Protein AF-S3IUV9-F1 (afdb_monomer)

Radius of gyration: 15.78 Å; Cα contacts (8 Å, |Δi|>4): 102; chains: 1; bounding box: 31×30×44 Å

Structure (mmCIF, N/CA/C/O backbone):
data_AF-S3IUV9-F1
#
_entry.id   AF-S3IUV9-F1
#
loop_
_atom_site.group_PDB
_atom_site.id
_atom_site.type_symbol
_atom_site.label_atom_id
_atom_site.label_alt_id
_atom_site.label_comp_id
_atom_site.label_asym_id
_atom_site.label_entity_id
_atom_site.label_seq_id
_atom_site.pdbx_PDB_ins_code
_atom_site.Cartn_x
_atom_site.Cartn_y
_atom_site.Cartn_z
_atom_site.occupancy
_atom_site.B_iso_or_equiv
_atom_site.auth_seq_id
_atom_site.auth_comp_id
_atom_site.auth_asym_id
_atom_site.auth_atom_id
_atom_site.pdbx_PDB_model_num
ATOM 1 N N . MET A 1 1 ? 5.759 -16.183 2.020 1.00 50.44 1 MET A N 1
ATOM 2 C CA . MET A 1 1 ? 4.918 -14.985 2.239 1.00 50.44 1 MET A CA 1
ATOM 3 C C . MET A 1 1 ? 5.624 -14.114 3.257 1.00 50.44 1 MET A C 1
ATOM 5 O O . MET A 1 1 ? 5.944 -14.618 4.326 1.00 50.44 1 MET A O 1
ATOM 9 N N . ILE A 1 2 ? 5.945 -12.868 2.911 1.00 54.38 2 ILE A N 1
ATOM 10 C CA . ILE A 1 2 ? 6.595 -11.943 3.844 1.00 54.38 2 ILE A CA 1
ATOM 11 C C . ILE A 1 2 ? 5.489 -11.246 4.635 1.00 54.38 2 ILE A C 1
ATOM 13 O O . ILE A 1 2 ? 4.633 -10.576 4.058 1.00 54.38 2 ILE A O 1
ATOM 17 N N . SER A 1 3 ? 5.501 -11.451 5.947 1.00 55.06 3 SER A N 1
ATOM 18 C CA . SER A 1 3 ? 4.550 -10.872 6.891 1.00 55.06 3 SER A CA 1
ATOM 19 C C . SER A 1 3 ? 5.179 -9.648 7.539 1.00 55.06 3 SER A C 1
ATOM 21 O O . SER A 1 3 ? 6.128 -9.785 8.310 1.00 55.06 3 SER A O 1
ATOM 23 N N . LEU A 1 4 ? 4.672 -8.451 7.239 1.00 61.16 4 LEU A N 1
ATOM 24 C CA . LEU A 1 4 ? 5.111 -7.243 7.937 1.00 61.16 4 LEU A CA 1
ATOM 25 C C . LEU A 1 4 ? 4.284 -7.076 9.213 1.00 61.16 4 LEU A C 1
ATOM 27 O O . LEU A 1 4 ? 3.064 -6.946 9.141 1.00 61.16 4 LEU A O 1
ATOM 31 N N . VAL A 1 5 ? 4.950 -7.080 10.370 1.00 60.03 5 VAL A N 1
ATOM 32 C CA . VAL A 1 5 ? 4.321 -6.804 11.666 1.00 60.03 5 VAL A CA 1
ATOM 33 C C . VAL A 1 5 ? 4.425 -5.311 11.938 1.00 60.03 5 VAL A C 1
ATOM 35 O O . VAL A 1 5 ? 5.468 -4.819 12.365 1.00 60.03 5 VAL A O 1
ATOM 38 N N . LEU A 1 6 ? 3.342 -4.580 11.692 1.00 59.72 6 LEU A N 1
ATOM 39 C CA . LEU A 1 6 ? 3.279 -3.162 12.032 1.00 59.72 6 LEU A CA 1
ATOM 40 C C . LEU A 1 6 ? 2.711 -2.996 13.433 1.00 59.72 6 LEU A C 1
ATOM 42 O O . LEU A 1 6 ? 1.614 -3.469 13.715 1.00 59.72 6 LEU A O 1
ATOM 46 N N . ARG A 1 7 ? 3.476 -2.329 14.302 1.00 57.41 7 ARG A N 1
ATOM 47 C CA . ARG A 1 7 ? 3.006 -1.865 15.608 1.00 57.41 7 ARG A CA 1
ATOM 48 C C . ARG A 1 7 ? 2.416 -0.476 15.417 1.00 57.41 7 ARG A C 1
ATOM 50 O O . ARG A 1 7 ? 3.168 0.469 15.197 1.00 57.41 7 ARG A O 1
ATOM 57 N N . THR A 1 8 ? 1.096 -0.352 15.475 1.00 57.16 8 THR A N 1
ATOM 58 C CA . THR A 1 8 ? 0.444 0.961 15.490 1.00 57.16 8 THR A CA 1
ATOM 59 C C . THR A 1 8 ? 0.172 1.363 16.937 1.00 57.16 8 THR A C 1
ATOM 61 O O . THR A 1 8 ? -0.498 0.651 17.683 1.00 57.16 8 THR A O 1
ATOM 64 N N . GLU A 1 9 ? 0.727 2.500 17.361 1.00 58.97 9 GLU A N 1
ATOM 65 C CA . GLU A 1 9 ? 0.351 3.162 18.612 1.00 58.97 9 GLU A CA 1
ATOM 66 C C . GLU A 1 9 ? -0.768 4.160 18.280 1.00 58.97 9 GLU A C 1
ATOM 68 O O . GLU A 1 9 ? -0.520 5.321 17.958 1.00 58.97 9 GLU A O 1
ATOM 73 N N . LYS A 1 10 ? -2.022 3.688 18.274 1.00 58.25 10 LYS A N 1
ATOM 74 C CA . LYS A 1 10 ? -3.193 4.542 18.020 1.00 58.25 10 LYS A CA 1
ATOM 75 C C . LYS A 1 10 ? -3.440 5.433 19.242 1.00 58.25 10 LYS A C 1
ATOM 77 O O . LYS A 1 10 ? -4.000 4.983 20.236 1.00 58.25 10 LYS A O 1
ATOM 82 N N . ASN A 1 11 ? -3.033 6.698 19.169 1.00 55.69 11 ASN A N 1
ATOM 83 C CA . ASN A 1 11 ? -3.395 7.711 20.161 1.00 55.69 11 ASN A CA 1
ATOM 84 C C . ASN A 1 11 ? -4.712 8.380 19.732 1.00 55.69 11 ASN A C 1
ATOM 86 O O . ASN A 1 11 ? -4.716 9.371 19.005 1.00 55.69 11 ASN A O 1
ATOM 90 N N . ILE A 1 12 ? -5.840 7.770 20.100 1.00 54.97 12 ILE A N 1
ATOM 91 C CA . ILE A 1 12 ? -7.180 8.278 19.788 1.00 54.97 12 ILE A CA 1
ATOM 92 C C . ILE A 1 12 ? -7.762 8.894 21.060 1.00 54.97 12 ILE A C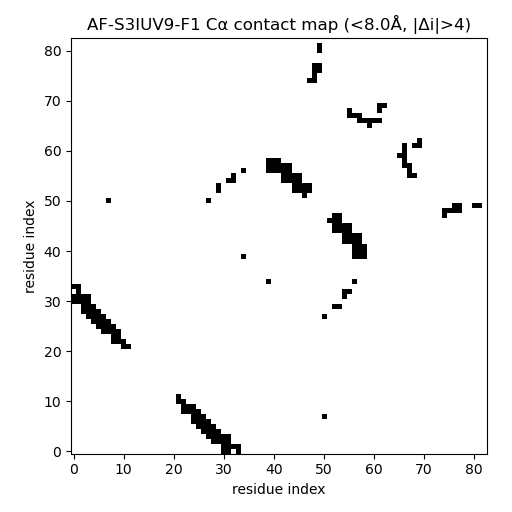 1
ATOM 94 O O . ILE A 1 12 ? -8.090 8.154 21.977 1.00 54.97 12 ILE A O 1
ATOM 98 N N . THR A 1 13 ? -7.961 10.216 21.103 1.00 51.44 13 THR A N 1
ATOM 99 C CA . THR A 1 13 ? -9.310 10.801 21.286 1.00 51.44 13 THR A CA 1
ATOM 100 C C . THR A 1 13 ? -9.324 12.337 21.387 1.00 51.44 13 THR A C 1
ATOM 102 O O . THR A 1 13 ? -8.489 12.938 22.067 1.00 51.44 13 THR A O 1
ATOM 105 N N . PRO A 1 14 ? -10.364 12.984 20.821 1.00 52.12 14 PRO A N 1
ATOM 106 C CA . PRO A 1 14 ? -10.781 14.328 21.188 1.00 52.12 14 PRO A CA 1
ATOM 107 C C . PRO A 1 14 ? -11.585 14.266 22.500 1.00 52.12 14 PRO A C 1
ATOM 109 O O . PRO A 1 14 ? -12.769 13.943 22.516 1.00 52.12 14 PRO A O 1
ATOM 112 N N . GLY A 1 15 ? -10.909 14.579 23.610 1.00 55.62 15 GLY A N 1
ATOM 113 C CA . GLY A 1 15 ? -11.526 14.923 24.893 1.00 55.62 15 GLY A CA 1
ATOM 114 C C . GLY A 1 15 ? -11.857 13.762 25.841 1.00 55.62 15 GLY A C 1
ATOM 115 O O . GLY A 1 15 ? -13.021 13.402 25.962 1.00 55.62 15 GLY A O 1
ATOM 116 N N . LYS A 1 16 ? -10.871 13.271 26.615 1.00 50.44 16 LYS A N 1
ATOM 117 C CA . LYS A 1 16 ? -10.898 13.138 28.100 1.00 50.44 16 LYS A CA 1
ATOM 118 C C . LYS A 1 16 ? -9.841 12.146 28.631 1.00 50.44 16 LYS A C 1
ATOM 120 O O . LYS A 1 16 ? -9.815 10.988 28.250 1.00 50.44 16 LYS A O 1
ATOM 125 N N . LYS A 1 17 ? -9.057 12.667 29.588 1.00 54.44 17 LYS A N 1
ATOM 126 C CA . LYS A 1 17 ? -8.484 12.087 30.826 1.00 54.44 17 LYS A CA 1
ATOM 127 C C . LYS A 1 17 ? -7.957 10.633 30.779 1.00 54.44 17 LYS A C 1
ATOM 129 O O . LYS A 1 17 ? -8.729 9.689 30.689 1.00 54.44 17 LYS A O 1
ATOM 134 N N . ASN A 1 18 ? -6.647 10.514 31.029 1.00 53.47 18 ASN A N 1
ATOM 135 C CA . ASN A 1 18 ? -5.790 9.316 31.114 1.00 53.47 18 ASN A CA 1
ATOM 136 C C . ASN A 1 18 ? -5.317 8.763 29.760 1.00 53.47 18 ASN A C 1
ATOM 138 O O . ASN A 1 18 ? -5.960 7.922 29.135 1.00 53.47 18 ASN A O 1
ATOM 142 N N . ILE A 1 19 ? -4.147 9.260 29.351 1.00 58.00 19 ILE A N 1
ATOM 143 C CA . ILE A 1 19 ? -3.430 8.942 28.107 1.00 58.00 19 ILE A CA 1
ATOM 144 C C . ILE A 1 19 ? -2.861 7.511 28.158 1.00 58.00 19 ILE A C 1
ATOM 146 O O . ILE A 1 19 ? -2.837 6.813 27.147 1.00 58.00 19 ILE A O 1
ATOM 150 N N . ASP A 1 20 ? -2.488 7.029 29.347 1.00 57.50 20 ASP A N 1
ATOM 151 C CA . ASP A 1 20 ? -1.811 5.737 29.517 1.00 57.50 20 ASP A CA 1
ATOM 152 C C . ASP A 1 20 ? -2.738 4.525 29.337 1.00 57.50 20 ASP A C 1
ATOM 154 O O . ASP A 1 20 ? -2.332 3.503 28.789 1.00 57.50 20 ASP A O 1
ATOM 158 N N . ALA A 1 21 ? -4.015 4.639 29.720 1.00 54.81 21 ALA A N 1
ATOM 159 C CA . ALA A 1 21 ? -4.989 3.544 29.616 1.00 54.81 21 ALA A CA 1
ATOM 160 C C . ALA A 1 21 ? -5.433 3.242 28.168 1.00 54.81 21 ALA A C 1
ATOM 162 O O . ALA A 1 21 ? -6.111 2.245 27.911 1.00 54.81 21 ALA A O 1
ATOM 163 N N . GLN A 1 22 ? -5.074 4.112 27.221 1.00 55.31 22 GLN A N 1
ATOM 164 C CA . GLN A 1 22 ? -5.516 4.054 25.825 1.00 55.31 22 GLN A CA 1
ATOM 165 C C . GLN A 1 22 ? -4.385 3.660 24.866 1.00 55.31 22 GLN A C 1
ATOM 167 O O . GLN A 1 22 ? -4.623 3.462 23.675 1.00 55.31 22 GLN A O 1
ATOM 172 N N . LYS A 1 23 ? -3.168 3.461 25.390 1.00 57.47 23 LYS A N 1
ATOM 173 C CA . LYS A 1 23 ? -2.021 2.954 24.641 1.00 57.47 23 LYS A CA 1
ATOM 174 C C . LYS A 1 23 ? -2.199 1.460 24.366 1.00 57.47 23 LYS A C 1
ATOM 176 O O . LYS A 1 23 ? -1.780 0.607 25.144 1.00 57.47 23 LYS A O 1
ATOM 181 N N . ARG A 1 24 ? -2.857 1.126 23.257 1.00 59.75 24 ARG A N 1
ATOM 182 C CA . ARG A 1 24 ? -2.975 -0.260 22.786 1.00 59.75 24 ARG A CA 1
ATOM 183 C C . ARG A 1 24 ? -1.920 -0.532 21.729 1.00 59.75 24 ARG A C 1
ATOM 185 O O . ARG A 1 24 ? -1.808 0.205 20.757 1.00 59.75 24 ARG A O 1
ATOM 192 N N . GLN A 1 25 ? -1.176 -1.615 21.915 1.00 64.31 25 GLN A N 1
ATOM 193 C CA . GLN A 1 25 ? -0.276 -2.126 20.897 1.00 64.31 25 GLN A CA 1
ATOM 194 C C . GLN A 1 25 ? -1.070 -3.069 19.993 1.00 64.31 25 GLN A C 1
ATOM 196 O O . GLN A 1 25 ? -1.454 -4.159 20.417 1.00 64.31 25 GLN A O 1
ATOM 201 N N . HIS A 1 26 ? -1.344 -2.644 18.762 1.00 67.06 26 HIS A N 1
ATOM 202 C CA . HIS A 1 26 ? -1.929 -3.517 17.750 1.00 67.06 26 HIS A CA 1
ATOM 203 C C . HIS A 1 26 ? -0.833 -4.006 16.807 1.00 67.06 26 HIS A C 1
ATOM 205 O O . HIS A 1 26 ? 0.002 -3.221 16.360 1.00 67.06 26 HIS A O 1
ATOM 211 N N . SER A 1 27 ? -0.828 -5.308 16.530 1.00 71.25 27 SER A N 1
ATOM 212 C CA . SER A 1 27 ? 0.009 -5.916 15.503 1.00 71.25 27 SER A CA 1
ATOM 213 C C . SER A 1 27 ? -0.879 -6.601 14.482 1.00 71.25 27 SER A C 1
ATOM 215 O O . SER A 1 27 ? -1.622 -7.518 14.833 1.00 71.25 27 SER A O 1
ATOM 217 N N . LYS A 1 28 ? -0.759 -6.194 13.222 1.00 72.62 28 LYS A N 1
ATOM 218 C CA . LYS A 1 28 ? -1.435 -6.846 12.103 1.00 72.62 28 LYS A CA 1
ATOM 219 C C . LYS A 1 28 ? -0.392 -7.441 11.175 1.00 72.62 28 LYS A C 1
ATOM 221 O O . LYS A 1 28 ? 0.595 -6.784 10.854 1.00 72.62 28 LYS A O 1
ATOM 226 N N . THR A 1 29 ? -0.612 -8.687 10.773 1.00 75.81 29 THR A N 1
ATOM 227 C CA . THR A 1 29 ? 0.163 -9.315 9.705 1.00 75.81 29 THR A CA 1
ATOM 228 C C . THR A 1 29 ? -0.485 -8.942 8.388 1.00 75.81 29 THR A C 1
ATOM 230 O O . THR A 1 29 ? -1.649 -9.268 8.165 1.00 75.81 29 THR A O 1
ATOM 233 N N . VAL A 1 30 ? 0.258 -8.256 7.525 1.00 76.62 30 VAL A N 1
ATOM 234 C CA . VAL A 1 30 ? -0.210 -7.918 6.179 1.00 76.62 30 VAL A CA 1
ATOM 235 C C . VAL A 1 30 ? 0.626 -8.645 5.129 1.00 76.62 30 VAL A C 1
ATOM 237 O O . VAL A 1 30 ? 1.850 -8.729 5.286 1.00 76.62 30 VAL A O 1
ATOM 240 N N . PRO A 1 31 ? -0.006 -9.187 4.071 1.00 76.50 31 PRO A N 1
ATOM 241 C CA . PRO A 1 31 ? 0.726 -9.789 2.972 1.00 76.50 31 PRO A CA 1
ATOM 242 C C . PRO A 1 31 ? 1.465 -8.693 2.203 1.00 76.50 31 PRO A C 1
ATOM 244 O O . PRO A 1 31 ? 0.855 -7.747 1.700 1.00 76.50 31 PRO A O 1
ATOM 247 N N . VAL A 1 32 ? 2.786 -8.823 2.107 1.00 79.62 32 VAL A N 1
ATOM 248 C CA . VAL A 1 32 ? 3.601 -7.950 1.259 1.00 79.62 32 VAL A CA 1
ATOM 249 C C . VAL A 1 32 ? 3.743 -8.604 -0.118 1.00 79.62 32 VAL A C 1
ATOM 251 O O . VAL A 1 32 ? 4.108 -9.783 -0.180 1.00 79.62 32 VAL A O 1
ATOM 254 N N . PRO A 1 33 ? 3.455 -7.883 -1.219 1.00 77.62 33 PRO A N 1
ATOM 255 C CA . PRO A 1 33 ? 3.699 -8.394 -2.562 1.00 77.62 33 PRO A CA 1
ATOM 256 C C . PRO A 1 33 ? 5.175 -8.743 -2.756 1.00 77.62 33 PRO A C 1
ATOM 258 O O . PRO A 1 33 ? 6.055 -8.047 -2.247 1.0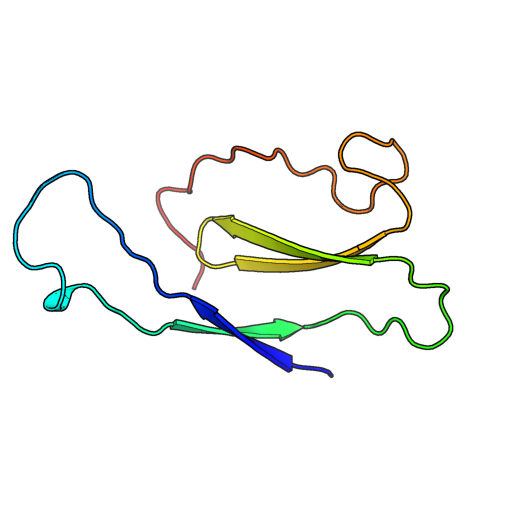0 77.62 33 PRO A O 1
ATOM 261 N N . ASP A 1 34 ? 5.446 -9.813 -3.498 1.00 79.69 34 ASP A N 1
ATOM 262 C CA . ASP A 1 34 ? 6.815 -10.169 -3.847 1.00 79.69 34 ASP A CA 1
ATOM 263 C C . ASP A 1 34 ? 7.315 -9.248 -4.965 1.00 79.69 34 ASP A C 1
ATOM 26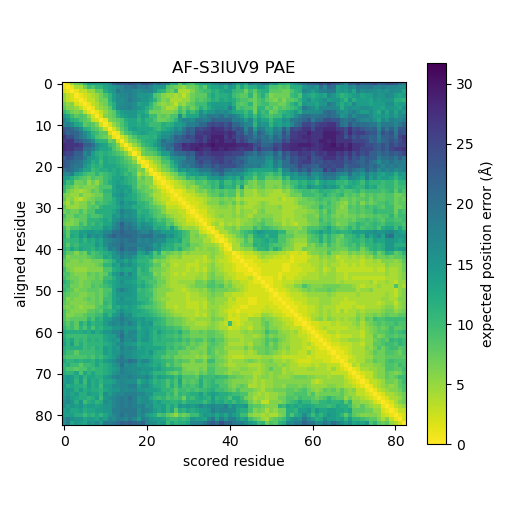5 O O . ASP A 1 34 ? 6.818 -9.275 -6.093 1.00 79.69 34 ASP A O 1
ATOM 269 N N . TYR A 1 35 ? 8.279 -8.395 -4.628 1.00 77.12 35 TYR A N 1
ATOM 270 C CA . TYR A 1 35 ? 8.908 -7.474 -5.570 1.00 77.12 35 TYR A CA 1
ATOM 271 C C . TYR A 1 35 ? 10.215 -8.027 -6.156 1.00 77.12 35 TYR A C 1
ATOM 273 O O . TYR A 1 35 ? 10.909 -7.319 -6.889 1.00 77.12 35 TYR A O 1
ATOM 281 N N . THR A 1 36 ? 10.567 -9.281 -5.854 1.00 76.50 36 THR A N 1
ATOM 282 C CA . THR A 1 36 ? 11.774 -9.928 -6.380 1.00 76.50 36 THR A CA 1
ATOM 283 C C . THR A 1 36 ? 11.727 -9.958 -7.911 1.00 76.50 36 THR A C 1
ATOM 285 O O . THR A 1 36 ? 10.747 -10.392 -8.509 1.00 76.50 36 THR A O 1
ATOM 288 N N . GLY A 1 37 ? 12.780 -9.456 -8.563 1.00 74.31 37 GLY A N 1
ATOM 289 C CA . GLY A 1 37 ? 12.874 -9.389 -10.029 1.00 74.31 37 GLY A CA 1
ATOM 290 C C . GLY A 1 37 ? 12.212 -8.169 -10.687 1.00 74.31 37 GLY A C 1
ATOM 291 O O . GLY A 1 37 ? 12.279 -8.038 -11.907 1.00 74.31 37 GLY A O 1
ATOM 292 N N . GLN A 1 38 ? 11.619 -7.249 -9.917 1.00 73.94 38 GLN A N 1
ATOM 293 C CA . GLN A 1 38 ? 11.072 -5.983 -10.423 1.00 73.94 38 GLN A CA 1
ATOM 294 C C . GLN A 1 38 ? 11.940 -4.798 -9.973 1.00 73.94 38 GLN A C 1
ATOM 296 O O . GLN A 1 38 ? 12.485 -4.796 -8.871 1.00 73.94 38 GLN A O 1
ATOM 301 N N . LYS A 1 39 ? 12.080 -3.761 -10.814 1.00 72.62 39 LYS A N 1
ATOM 302 C CA . LYS A 1 39 ? 12.779 -2.525 -10.419 1.00 72.62 39 LYS A CA 1
ATOM 303 C C . LYS A 1 39 ? 11.935 -1.773 -9.385 1.00 72.62 39 LYS A C 1
ATOM 305 O O . LYS A 1 39 ? 10.976 -1.094 -9.742 1.00 72.62 39 LYS A O 1
ATOM 310 N N . THR A 1 40 ? 12.298 -1.886 -8.113 1.00 77.81 40 THR A N 1
ATOM 311 C CA . THR A 1 40 ? 11.698 -1.120 -7.014 1.00 77.81 40 THR A CA 1
ATOM 312 C C . THR A 1 40 ? 12.433 0.205 -6.839 1.00 77.81 40 THR A C 1
ATOM 314 O O . THR 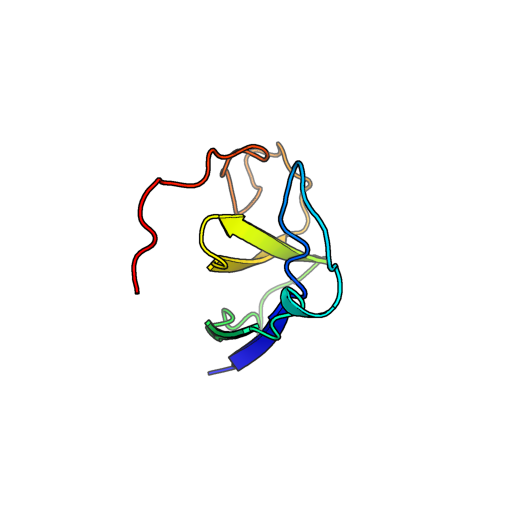A 1 40 ? 13.652 0.200 -6.685 1.00 77.81 40 THR A O 1
ATOM 317 N N . CYS A 1 41 ? 11.722 1.333 -6.830 1.00 80.50 41 CYS A N 1
ATOM 318 C CA . CYS A 1 41 ? 12.332 2.636 -6.537 1.00 80.50 41 CYS A CA 1
ATOM 319 C C . CYS A 1 41 ? 12.178 3.007 -5.060 1.00 80.50 41 CYS A C 1
ATOM 321 O O . CYS A 1 41 ? 13.158 3.058 -4.327 1.00 80.50 41 CYS A O 1
ATOM 323 N N . GLY A 1 42 ? 10.940 3.228 -4.610 1.00 82.00 42 GLY A N 1
ATOM 324 C CA . GLY A 1 42 ? 10.609 3.472 -3.208 1.00 82.00 42 GLY A CA 1
ATOM 325 C C . GLY A 1 42 ? 9.526 2.517 -2.732 1.00 82.00 42 GLY A C 1
ATOM 326 O O . GLY A 1 42 ? 8.676 2.103 -3.522 1.00 82.00 42 GLY A O 1
ATOM 327 N N . ILE A 1 43 ? 9.557 2.159 -1.449 1.00 83.62 43 ILE A N 1
ATOM 328 C CA . ILE A 1 43 ? 8.486 1.417 -0.779 1.00 83.62 43 ILE A CA 1
ATOM 329 C C . ILE A 1 43 ? 7.674 2.422 0.033 1.00 83.62 43 ILE A C 1
ATOM 331 O O . ILE A 1 43 ? 8.212 3.132 0.879 1.00 83.62 43 ILE A O 1
ATOM 335 N N . THR A 1 44 ? 6.374 2.483 -0.224 1.00 81.19 44 THR A N 1
ATOM 336 C C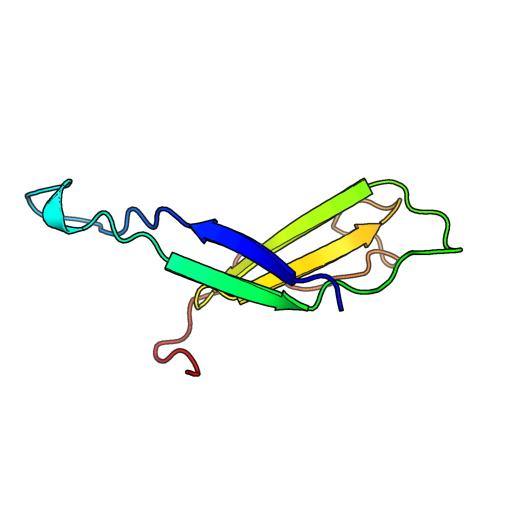A . THR A 1 44 ? 5.426 3.331 0.497 1.00 81.19 44 THR A CA 1
ATOM 337 C C . THR A 1 44 ? 4.463 2.454 1.283 1.00 81.19 44 THR A C 1
ATOM 339 O O . THR A 1 44 ? 3.849 1.538 0.728 1.00 81.19 44 THR A O 1
ATOM 342 N N . VAL A 1 45 ? 4.331 2.752 2.574 1.00 83.00 45 VAL A N 1
ATOM 343 C CA . VAL A 1 45 ? 3.383 2.106 3.483 1.00 83.00 45 VAL A CA 1
ATOM 344 C C . VAL A 1 45 ? 2.197 3.042 3.673 1.00 83.00 45 VAL A C 1
ATOM 346 O O . VAL A 1 45 ? 2.351 4.160 4.156 1.00 83.00 45 VAL A O 1
ATOM 349 N N . HIS A 1 46 ? 1.019 2.583 3.271 1.00 80.94 46 HIS A N 1
ATOM 350 C CA . HIS A 1 46 ? -0.233 3.323 3.359 1.00 80.94 46 HIS A CA 1
ATOM 351 C C . HIS A 1 46 ? -1.016 2.838 4.570 1.00 80.94 46 HIS A C 1
ATOM 353 O O . HIS A 1 46 ? -1.385 1.666 4.621 1.00 80.94 46 HIS A O 1
ATOM 359 N N . PHE A 1 47 ? -1.287 3.734 5.514 1.00 81.94 47 PHE A N 1
ATOM 360 C CA . PHE A 1 47 ? -2.187 3.475 6.634 1.00 81.94 47 PHE A CA 1
ATOM 361 C C . PHE A 1 47 ? -3.608 3.825 6.202 1.00 81.94 47 PHE A C 1
ATOM 363 O O . PHE A 1 47 ? -3.937 4.993 6.005 1.00 81.94 47 PHE A O 1
ATOM 370 N N . LEU A 1 48 ? -4.429 2.803 5.998 1.00 81.31 48 LEU A N 1
ATOM 371 C CA . LEU A 1 48 ? -5.840 2.947 5.679 1.00 81.31 48 LEU A CA 1
ATOM 372 C C . LEU A 1 48 ? -6.664 2.996 6.978 1.00 81.31 48 LEU A C 1
ATOM 374 O O . LEU A 1 48 ? -6.182 2.606 8.049 1.00 81.31 48 LEU A O 1
ATOM 378 N N . PRO A 1 49 ? -7.929 3.446 6.901 1.00 79.62 49 PRO A N 1
ATOM 379 C CA . PRO A 1 49 ? -8.866 3.294 8.005 1.00 79.62 49 PRO A CA 1
ATOM 380 C C . PRO A 1 49 ? -8.996 1.830 8.453 1.00 79.62 49 PRO A C 1
ATOM 382 O O . PRO A 1 49 ? -8.685 0.919 7.686 1.00 79.62 49 PRO A O 1
ATOM 385 N N . CYS A 1 50 ? -9.465 1.589 9.682 1.00 77.12 50 CYS A N 1
ATOM 386 C CA . CYS A 1 50 ? -9.600 0.233 10.241 1.00 77.12 50 CYS A CA 1
ATOM 387 C C . CYS A 1 50 ? -8.288 -0.531 10.471 1.00 77.12 50 CYS A C 1
ATOM 389 O O . CYS A 1 50 ? -8.268 -1.765 10.459 1.00 77.12 50 CYS A O 1
ATOM 391 N N . ASP A 1 51 ? -7.187 0.193 10.700 1.00 75.31 51 ASP A N 1
ATOM 392 C CA . ASP A 1 51 ? -5.854 -0.396 10.909 1.00 75.31 51 ASP A CA 1
ATOM 393 C C . ASP A 1 51 ? -5.433 -1.313 9.751 1.00 75.31 51 ASP A C 1
ATOM 395 O O . ASP A 1 51 ? -4.677 -2.274 9.911 1.00 75.31 51 ASP A O 1
ATOM 399 N N . GLU A 1 52 ? -5.964 -1.057 8.558 1.00 78.50 52 GLU A N 1
ATOM 400 C CA . GLU A 1 52 ? -5.520 -1.707 7.341 1.00 78.50 52 GLU A CA 1
ATOM 401 C C . GLU A 1 52 ? -4.247 -1.039 6.849 1.00 78.50 52 GLU A C 1
ATOM 403 O O . GLU A 1 52 ? -4.091 0.179 6.900 1.00 78.50 52 GLU A O 1
ATOM 408 N N . VAL A 1 53 ? -3.308 -1.852 6.375 1.00 80.50 53 VAL A N 1
ATOM 409 C CA . VAL A 1 53 ? -2.050 -1.339 5.855 1.00 80.50 53 VAL A CA 1
ATOM 410 C C . VAL A 1 53 ? -1.790 -1.948 4.499 1.00 80.50 53 VAL A C 1
ATOM 412 O O . VAL A 1 53 ? -1.865 -3.165 4.324 1.00 80.50 53 VAL A O 1
ATOM 415 N N . LYS A 1 54 ? -1.470 -1.087 3.538 1.00 81.31 54 LYS A N 1
ATOM 416 C CA . LYS A 1 54 ? -1.131 -1.491 2.182 1.00 81.31 54 LYS A CA 1
ATOM 417 C C . LYS A 1 54 ? 0.282 -1.046 1.859 1.00 81.31 54 LYS A C 1
ATOM 419 O O . LYS A 1 54 ? 0.628 0.118 2.020 1.00 81.31 54 LYS A O 1
ATOM 424 N N . VAL A 1 55 ? 1.102 -1.977 1.390 1.00 83.31 55 VAL A N 1
ATOM 425 C CA . VAL A 1 55 ? 2.488 -1.699 1.008 1.00 83.31 55 VAL A CA 1
ATOM 426 C C . VAL A 1 55 ? 2.583 -1.720 -0.506 1.00 83.31 55 VAL A C 1
ATOM 428 O O . VAL A 1 55 ? 2.186 -2.699 -1.136 1.00 83.31 55 VAL A O 1
ATOM 431 N N . THR A 1 56 ? 3.124 -0.658 -1.092 1.00 84.00 56 THR A N 1
ATOM 432 C CA . THR A 1 56 ? 3.356 -0.569 -2.539 1.00 84.00 56 THR A CA 1
ATOM 433 C C . THR A 1 56 ? 4.745 -0.083 -2.845 1.00 84.00 56 THR A C 1
ATOM 435 O O . THR A 1 56 ? 5.268 0.757 -2.120 1.00 84.00 56 THR A O 1
ATOM 438 N N . THR A 1 57 ? 5.301 -0.536 -3.963 1.00 85.62 57 THR A N 1
ATOM 439 C CA . THR A 1 57 ? 6.489 0.077 -4.544 1.00 85.62 57 THR A CA 1
ATOM 440 C C . THR A 1 57 ? 6.131 0.957 -5.733 1.00 85.62 57 THR A C 1
ATOM 442 O O . THR A 1 57 ? 5.277 0.599 -6.541 1.00 85.62 57 THR A O 1
ATOM 445 N N . SER A 1 58 ? 6.758 2.125 -5.830 1.00 82.88 58 SER A N 1
ATOM 446 C CA . SER A 1 58 ? 6.537 3.070 -6.920 1.00 82.88 58 SER A CA 1
ATOM 447 C C . SER A 1 58 ? 7.785 3.908 -7.170 1.00 82.88 58 SER A C 1
ATOM 449 O O . SER A 1 58 ? 8.488 4.278 -6.232 1.00 82.88 58 SER A O 1
ATOM 451 N N . CYS A 1 59 ? 8.033 4.235 -8.437 1.00 84.88 59 CYS A N 1
ATOM 452 C CA . CYS A 1 59 ? 8.978 5.278 -8.854 1.00 84.88 59 CYS A CA 1
ATOM 453 C C . CYS A 1 59 ? 8.301 6.643 -9.033 1.00 84.88 59 CYS A C 1
ATOM 455 O O . CYS A 1 59 ? 8.967 7.660 -9.185 1.00 84.88 59 CYS A O 1
ATOM 457 N N . PHE A 1 60 ? 6.970 6.655 -9.030 1.00 84.44 60 PHE A N 1
ATOM 458 C CA . PHE A 1 60 ? 6.138 7.827 -9.245 1.00 84.44 60 PHE A CA 1
ATOM 459 C C . PHE A 1 60 ? 5.598 8.363 -7.919 1.00 84.44 60 PHE A C 1
ATOM 461 O O . PHE A 1 60 ? 5.400 7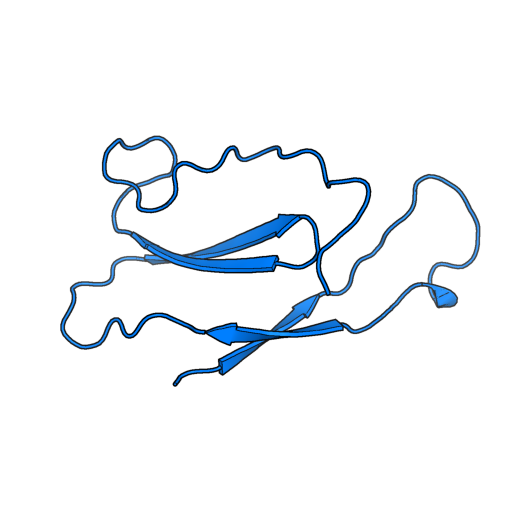.608 -6.961 1.00 84.44 60 PHE A O 1
ATOM 468 N N . THR A 1 61 ? 5.330 9.663 -7.880 1.00 82.44 61 THR A N 1
ATOM 469 C CA . THR A 1 61 ? 4.721 10.350 -6.740 1.00 82.44 61 THR A CA 1
ATOM 470 C C . THR A 1 61 ? 3.197 10.204 -6.737 1.00 82.44 61 THR A C 1
ATOM 472 O O . THR A 1 61 ? 2.575 9.917 -7.766 1.00 82.44 61 THR A O 1
ATOM 475 N N . TYR A 1 62 ? 2.586 10.403 -5.564 1.00 79.00 62 TYR A N 1
ATOM 476 C CA . TYR A 1 62 ? 1.130 10.435 -5.417 1.00 79.00 62 TYR A CA 1
ATOM 477 C C . TYR A 1 62 ? 0.523 11.500 -6.348 1.00 79.00 62 TYR A C 1
ATOM 479 O O . TYR A 1 62 ? 1.017 12.623 -6.412 1.00 79.00 62 TYR A O 1
ATOM 487 N N . GLY A 1 63 ? -0.527 11.134 -7.088 1.00 79.94 63 GLY A N 1
ATOM 488 C CA . GLY A 1 63 ? -1.136 11.973 -8.130 1.00 79.94 63 GLY A CA 1
ATOM 489 C C . GLY A 1 63 ? -0.669 11.659 -9.558 1.00 79.94 63 GLY A C 1
ATOM 490 O O . GLY A 1 63 ? -1.336 12.055 -10.511 1.00 79.94 63 GLY A O 1
ATOM 491 N N . SER A 1 64 ? 0.415 10.896 -9.736 1.00 85.62 64 SER A N 1
ATOM 492 C CA . SER A 1 64 ? 0.793 10.387 -11.058 1.00 85.62 64 SER A CA 1
ATOM 493 C C . SER A 1 64 ? -0.219 9.345 -11.561 1.00 85.62 64 SER A C 1
ATOM 495 O O . SER A 1 64 ? -0.641 8.480 -10.785 1.00 85.62 64 SER A O 1
ATOM 497 N N . PRO A 1 65 ? -0.578 9.341 -12.860 1.00 83.81 65 PRO A N 1
ATOM 498 C CA . PRO A 1 65 ? -1.475 8.330 -13.427 1.00 83.81 65 PRO A CA 1
ATOM 499 C C . PRO A 1 65 ? -0.932 6.899 -13.292 1.00 83.81 65 PRO A C 1
ATOM 501 O O . PRO A 1 65 ? -1.725 5.955 -13.210 1.00 83.81 65 PRO A O 1
ATOM 504 N N . SER A 1 66 ? 0.398 6.762 -13.222 1.00 84.00 66 SER A N 1
ATOM 505 C CA . SER A 1 66 ? 1.132 5.501 -13.068 1.00 84.00 66 SER A CA 1
ATOM 506 C C . SER A 1 66 ? 1.380 5.112 -11.606 1.00 84.00 66 SER A C 1
ATOM 508 O O . SER A 1 66 ? 2.078 4.132 -11.344 1.00 84.00 66 SER A O 1
ATOM 510 N N . TYR A 1 67 ? 0.850 5.868 -10.637 1.00 82.94 67 TYR A N 1
ATOM 511 C CA . TYR A 1 67 ? 0.998 5.533 -9.225 1.00 82.94 67 TYR A CA 1
ATOM 512 C C . TYR A 1 67 ? 0.133 4.301 -8.864 1.00 82.94 67 TYR A C 1
ATOM 514 O O . TYR A 1 67 ? -1.049 4.266 -9.225 1.00 82.94 67 TYR A O 1
ATOM 522 N N . PRO A 1 68 ? 0.666 3.293 -8.140 1.00 78.44 68 PRO A N 1
ATOM 523 C CA . PRO A 1 68 ? -0.027 2.016 -7.917 1.00 78.44 68 PRO A CA 1
ATOM 524 C C . PRO A 1 68 ? -1.315 2.113 -7.088 1.00 78.44 68 PRO A C 1
ATOM 526 O O . PRO A 1 68 ? -2.163 1.223 -7.148 1.00 78.44 68 PRO A O 1
ATOM 529 N N . ILE A 1 69 ? -1.458 3.161 -6.273 1.00 79.81 69 ILE A N 1
ATOM 530 C CA . ILE A 1 69 ? -2.595 3.363 -5.370 1.00 79.81 69 ILE A CA 1
ATOM 531 C C . ILE A 1 69 ? -3.269 4.694 -5.679 1.00 79.81 69 ILE A C 1
ATOM 533 O O . ILE A 1 69 ? -2.699 5.750 -5.462 1.00 79.81 69 ILE A O 1
ATOM 537 N N . LYS A 1 70 ? -4.524 4.654 -6.122 1.00 80.50 70 LYS A N 1
ATOM 538 C CA . LYS A 1 70 ? -5.328 5.857 -6.416 1.00 80.50 70 LYS A CA 1
ATOM 539 C C . LYS A 1 70 ? -6.310 6.203 -5.295 1.00 80.50 70 LYS A C 1
ATOM 541 O O . LYS A 1 70 ? -7.300 6.891 -5.515 1.00 80.50 70 LYS A O 1
ATOM 546 N N . LEU A 1 71 ? -6.069 5.648 -4.111 1.00 80.38 71 LEU A N 1
ATOM 547 C CA . LEU A 1 71 ? -6.912 5.845 -2.943 1.00 80.38 71 LEU A CA 1
ATOM 548 C C . LEU A 1 71 ? -6.752 7.293 -2.443 1.00 80.38 71 LEU A C 1
ATOM 550 O O . LEU A 1 71 ? -5.613 7.748 -2.366 1.00 80.38 71 LEU A O 1
ATOM 554 N N . PRO A 1 72 ? -7.843 8.009 -2.109 1.00 80.06 72 PRO A N 1
ATOM 555 C CA . PRO A 1 72 ? -7.751 9.364 -1.569 1.00 80.06 72 PRO A CA 1
ATOM 556 C C . PRO A 1 72 ? -6.947 9.412 -0.260 1.00 80.06 72 PRO A C 1
ATOM 558 O O . PRO A 1 72 ? -7.057 8.509 0.566 1.00 80.06 72 PRO A O 1
ATOM 561 N N . LEU A 1 73 ? -6.169 10.486 -0.067 1.00 79.50 73 LEU A N 1
ATOM 562 C CA . LEU A 1 73 ? -5.359 10.704 1.144 1.00 79.50 73 LEU A CA 1
ATOM 563 C C . LEU A 1 73 ? -6.220 10.829 2.404 1.00 79.50 73 LEU A C 1
ATOM 565 O O . LEU A 1 73 ? -5.858 10.311 3.455 1.00 79.50 73 LEU A O 1
ATOM 569 N N . GLU A 1 74 ? -7.366 11.496 2.287 1.00 77.06 74 GLU A N 1
ATOM 570 C CA . GLU A 1 74 ? -8.327 11.632 3.374 1.00 77.06 74 GLU A CA 1
ATOM 571 C C . GLU A 1 74 ? -9.525 10.722 3.115 1.00 77.06 74 GLU A C 1
ATOM 573 O O . GLU A 1 74 ? -10.391 11.004 2.284 1.00 77.06 74 GLU A O 1
ATOM 578 N N . MET A 1 75 ? -9.575 9.609 3.845 1.00 77.88 75 MET A N 1
ATOM 579 C CA . MET A 1 75 ? -10.749 8.745 3.900 1.00 77.88 75 MET A CA 1
ATOM 580 C C . MET A 1 75 ? -11.437 8.862 5.242 1.00 77.88 75 MET A C 1
ATOM 582 O O . MET A 1 75 ? -10.800 8.830 6.293 1.00 77.88 75 MET A O 1
ATOM 586 N N . LYS A 1 76 ? -12.767 8.921 5.204 1.00 77.50 76 LYS A N 1
ATOM 587 C CA . LYS A 1 76 ? -13.568 8.761 6.413 1.00 77.50 76 LYS A CA 1
ATOM 588 C C . LYS A 1 76 ? -13.455 7.317 6.883 1.00 77.50 76 LYS A C 1
ATOM 590 O O . LYS A 1 76 ? -13.706 6.396 6.107 1.00 77.50 76 LYS A O 1
ATOM 595 N N . GLU A 1 77 ? -13.103 7.133 8.150 1.00 75.50 77 GLU A N 1
ATOM 596 C CA . GLU A 1 77 ? -13.129 5.813 8.765 1.00 75.50 77 GLU A CA 1
ATOM 597 C C . GLU A 1 77 ? -14.576 5.302 8.803 1.00 75.50 77 GLU A C 1
ATOM 599 O O . GLU A 1 77 ? -15.482 6.035 9.226 1.00 75.50 77 GLU A O 1
ATOM 604 N N . PRO A 1 78 ? -14.842 4.086 8.293 1.00 78.19 78 PRO A N 1
ATOM 605 C CA . PRO A 1 78 ? -16.185 3.538 8.325 1.00 78.19 78 PRO A CA 1
ATOM 606 C C . PRO A 1 78 ? -16.616 3.304 9.777 1.00 78.19 78 PRO A C 1
ATOM 608 O O . PRO A 1 78 ? -15.810 2.997 10.650 1.00 78.19 78 PRO A O 1
ATOM 611 N N . LYS A 1 79 ? -17.926 3.414 10.040 1.00 70.50 79 LYS A N 1
ATOM 612 C CA . LYS A 1 79 ? -18.494 3.208 11.387 1.00 70.50 79 LYS A CA 1
ATOM 613 C C . LYS A 1 79 ? -18.245 1.800 11.938 1.00 70.50 79 LYS A C 1
ATOM 615 O O . LYS A 1 79 ? -18.309 1.601 13.147 1.00 70.50 79 LYS A O 1
ATOM 620 N N . VAL A 1 80 ? -18.020 0.831 11.053 1.00 76.38 80 VAL A N 1
ATOM 621 C CA .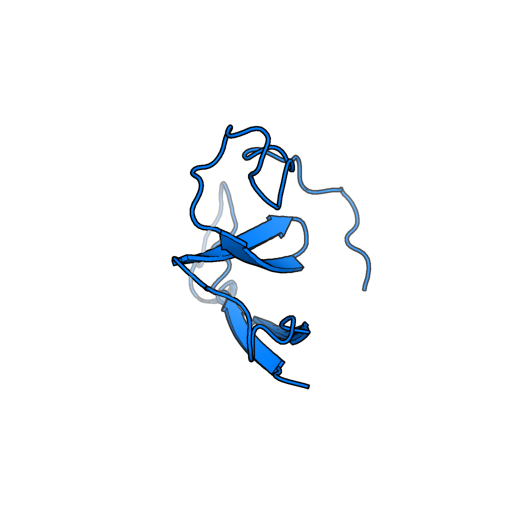 VAL A 1 80 ? -17.746 -0.561 11.396 1.00 76.38 80 VAL A CA 1
ATOM 622 C C . VAL A 1 80 ? -16.570 -1.026 10.554 1.00 76.38 80 VAL A C 1
ATOM 624 O O . VAL A 1 80 ? -16.608 -0.931 9.328 1.00 76.38 80 VAL A O 1
ATOM 627 N N . CYS A 1 81 ? -15.546 -1.534 11.229 1.00 72.12 81 CYS A N 1
ATOM 628 C CA . CYS A 1 81 ? -14.394 -2.149 10.594 1.00 72.12 81 CYS A CA 1
ATOM 629 C C . CYS A 1 81 ? -14.619 -3.657 10.436 1.00 72.12 81 CYS A C 1
ATOM 631 O O . CYS A 1 81 ? -15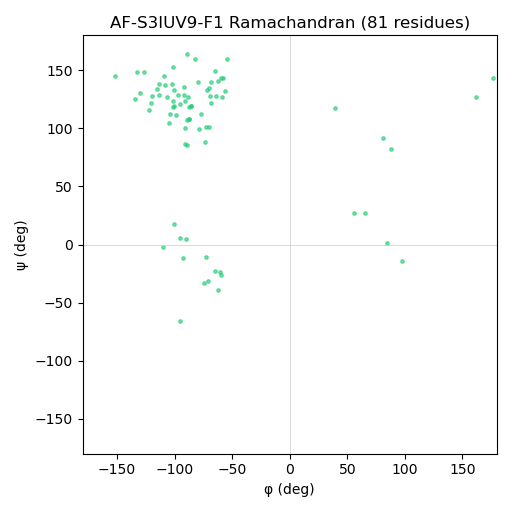.084 -4.290 11.392 1.00 72.12 81 CYS A O 1
ATOM 633 N N . PRO A 1 82 ? -14.304 -4.245 9.269 1.00 68.50 82 PRO A N 1
ATOM 634 C CA . PRO A 1 82 ? -14.306 -5.695 9.115 1.00 68.50 82 PRO A CA 1
ATOM 635 C C . PRO A 1 82 ? -13.262 -6.321 10.057 1.00 68.50 82 PRO A C 1
ATOM 637 O O . PRO A 1 82 ? -12.197 -5.743 10.278 1.00 68.50 82 PRO A O 1
ATOM 640 N N . ARG A 1 83 ? -13.605 -7.466 10.661 1.00 61.75 83 ARG A N 1
ATOM 641 C CA . ARG A 1 83 ? -12.720 -8.236 11.551 1.00 61.75 83 ARG A CA 1
ATOM 642 C C . ARG A 1 83 ? -11.916 -9.263 10.774 1.00 61.75 83 ARG A C 1
ATOM 644 O O . ARG A 1 83 ? -12.527 -9.916 9.902 1.00 61.75 83 ARG A O 1
#

Secondary structure (DSSP, 8-state):
-EEEEEEEE----SS-S-SGGG--EEEEEEEEP--TTS---EEEEEEEGGGEEEEEEESSPTT-TT-S----SS-PPPSS---

Organism: NCBI:txi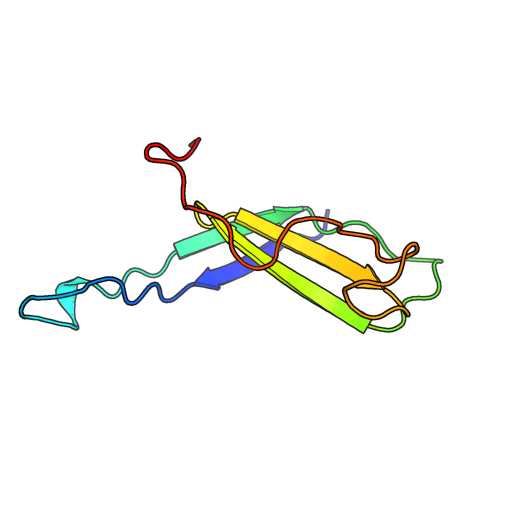d566551

Mean predicted aligned error: 10.37 Å

InterPro domains:
  IPR021733 Protein of unknown function DUF3304 [PF11745] (18-55)

Solvent-accessible surface area (backbone atoms only — not comparable to full-atom values): 5876 Å² total; per-residue (Å²): 134,54,69,51,75,48,75,46,77,56,86,81,78,93,83,78,88,68,75,74,88,53,68,48,85,44,72,48,80,36,88,49,77,86,58,83,96,52,96,71,68,41,81,48,80,43,82,46,65,78,85,37,67,49,70,46,63,38,84,56,56,93,90,43,94,84,30,87,69,88,71,70,93,81,70,83,62,67,98,69,64,89,131

Sequence (83 aa):
MISLVLRTEKNITPGKKNIDAQKRQHSKTVPVPDYTGQKTCGITVHFLPCDEVKVTTSCFTYGSPSYPIKLPLEMKEPKVCPR

pLDDT: mean 71.82, std 11.07, range [50.44, 85.62]

Foldseek 3Di:
DDWDWDFDQDQDDDDDDDSPVSRDTDTDTDDDDDCPPPDFDDWDWDQDAPRDIDIDGDPDDQPDPPDPDVDDPDDDRDPDHDD